Protein AF-A0A251U346-F1 (afdb_monomer_lite)

Structure (mmCIF, N/CA/C/O backbone):
data_AF-A0A251U346-F1
#
_entry.id   AF-A0A251U346-F1
#
loop_
_atom_site.group_PDB
_atom_site.id
_atom_site.type_symbol
_atom_site.label_atom_id
_atom_site.label_alt_id
_atom_site.label_comp_id
_atom_site.label_asym_id
_atom_site.label_entity_id
_atom_site.label_seq_id
_atom_site.pdbx_PDB_ins_code
_atom_site.Cartn_x
_atom_site.Cartn_y
_atom_site.Cartn_z
_atom_site.occupancy
_atom_site.B_iso_or_equiv
_atom_site.auth_seq_id
_atom_site.auth_comp_id
_atom_site.auth_asym_id
_atom_site.auth_atom_id
_atom_site.pdbx_PDB_model_num
ATOM 1 N N . MET A 1 1 ? -3.818 -5.671 -19.617 1.00 68.69 1 MET A N 1
ATOM 2 C CA . MET A 1 1 ? -3.814 -5.429 -18.156 1.00 68.69 1 MET A CA 1
ATOM 3 C C . MET A 1 1 ? -4.740 -6.456 -17.550 1.00 68.69 1 MET A C 1
ATOM 5 O O . MET A 1 1 ? -5.817 -6.640 -18.099 1.00 68.69 1 MET A O 1
ATOM 9 N N . LEU A 1 2 ? -4.293 -7.145 -16.506 1.00 81.75 2 LEU A N 1
ATOM 10 C CA . LEU A 1 2 ? -5.089 -8.122 -15.771 1.00 81.75 2 LEU A CA 1
ATOM 11 C C . LEU A 1 2 ? -5.498 -7.487 -14.443 1.00 81.75 2 LEU A C 1
ATOM 13 O O . LEU A 1 2 ? -4.664 -6.862 -13.790 1.00 81.75 2 LEU A O 1
ATOM 17 N N . PHE A 1 3 ? -6.764 -7.635 -14.074 1.00 85.00 3 PHE A N 1
ATOM 18 C CA . PHE A 1 3 ? -7.301 -7.173 -12.801 1.00 85.00 3 PHE A CA 1
ATOM 19 C C . PHE A 1 3 ? -7.907 -8.369 -12.079 1.00 85.00 3 PHE A C 1
ATOM 21 O O . PHE A 1 3 ? -8.500 -9.235 -12.720 1.00 85.00 3 PHE A O 1
ATOM 28 N N . THR A 1 4 ? -7.752 -8.405 -10.761 1.00 91.81 4 THR A N 1
ATOM 29 C CA . THR A 1 4 ? -8.402 -9.388 -9.896 1.00 91.81 4 THR A CA 1
ATOM 30 C C . THR A 1 4 ? -9.198 -8.649 -8.834 1.00 91.81 4 THR A C 1
ATOM 32 O O . THR A 1 4 ? -8.766 -7.615 -8.319 1.00 91.81 4 THR A O 1
ATOM 35 N N . THR A 1 5 ? -10.385 -9.167 -8.553 1.00 93.88 5 THR A N 1
ATOM 36 C CA . THR A 1 5 ? -11.237 -8.737 -7.443 1.00 93.88 5 THR A CA 1
ATOM 37 C C . THR A 1 5 ? -11.281 -9.793 -6.344 1.00 93.88 5 THR A C 1
ATOM 39 O O . THR A 1 5 ? -11.985 -9.602 -5.356 1.00 93.88 5 THR A O 1
ATOM 42 N N . ASP A 1 6 ? -10.567 -10.911 -6.519 1.00 96.00 6 ASP A N 1
ATOM 43 C CA . ASP A 1 6 ? -10.523 -11.980 -5.534 1.00 96.00 6 ASP A CA 1
ATOM 44 C C . ASP A 1 6 ? -9.723 -11.519 -4.298 1.00 96.00 6 ASP A C 1
ATOM 46 O O . ASP A 1 6 ? -8.567 -11.100 -4.428 1.00 96.00 6 ASP A O 1
ATOM 50 N N . PRO A 1 7 ? -10.305 -11.568 -3.086 1.00 91.81 7 PRO A N 1
ATOM 51 C CA . PRO A 1 7 ? -9.626 -11.098 -1.882 1.00 91.81 7 PRO A CA 1
ATOM 52 C C . PRO A 1 7 ? -8.329 -11.852 -1.553 1.00 91.81 7 PRO A C 1
ATOM 54 O O . PRO A 1 7 ? -7.411 -11.255 -0.983 1.00 91.81 7 PRO A O 1
ATOM 57 N N . LEU A 1 8 ? -8.235 -13.142 -1.891 1.00 93.50 8 LEU A N 1
ATOM 58 C CA . LEU A 1 8 ? -7.043 -13.958 -1.651 1.00 93.50 8 LEU A CA 1
ATOM 59 C C . LEU A 1 8 ? -5.920 -13.550 -2.597 1.00 93.50 8 LEU A C 1
ATOM 61 O O . LEU A 1 8 ? -4.784 -13.379 -2.144 1.00 93.50 8 LEU A O 1
ATOM 65 N N . ASP A 1 9 ? -6.241 -13.327 -3.870 1.00 91.94 9 ASP A N 1
ATOM 66 C CA . ASP A 1 9 ? -5.276 -12.817 -4.844 1.00 91.94 9 ASP A CA 1
ATOM 67 C C . ASP A 1 9 ? -4.787 -11.419 -4.453 1.00 91.94 9 ASP A C 1
ATOM 69 O O . ASP A 1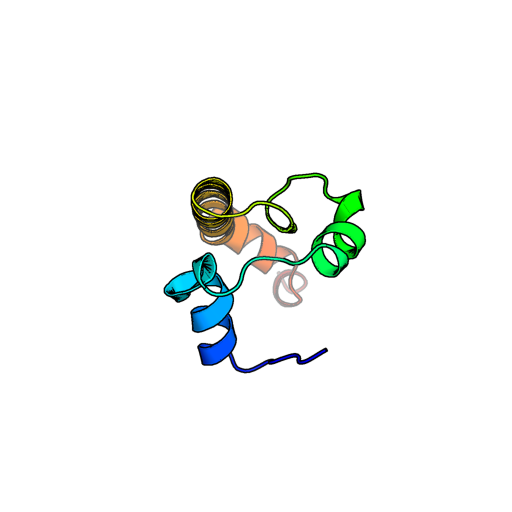 9 ? -3.584 -11.147 -4.464 1.00 91.94 9 ASP A O 1
ATOM 73 N N . ILE A 1 10 ? -5.702 -10.534 -4.045 1.00 89.44 10 ILE A N 1
ATOM 74 C CA . ILE A 1 10 ? -5.365 -9.172 -3.613 1.00 89.44 10 ILE A CA 1
ATOM 75 C C . ILE A 1 10 ? -4.431 -9.216 -2.401 1.00 89.44 10 ILE 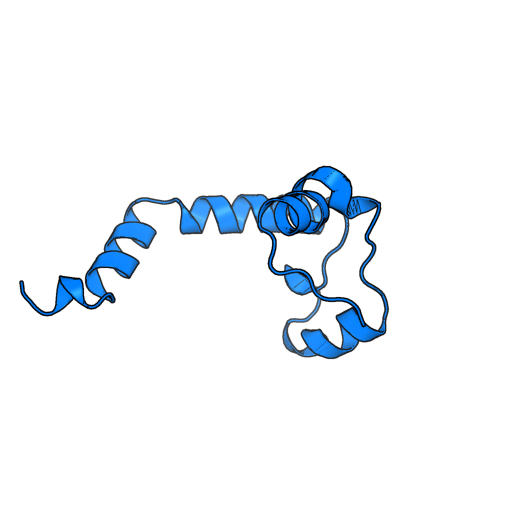A C 1
ATOM 77 O O . ILE A 1 10 ? -3.395 -8.549 -2.399 1.00 89.44 10 ILE A O 1
ATOM 81 N N . HIS A 1 11 ? -4.751 -10.022 -1.387 1.00 88.44 11 HIS A N 1
ATOM 82 C CA . HIS A 1 11 ? -3.890 -10.187 -0.217 1.00 88.44 11 HIS A CA 1
ATOM 83 C C . HIS A 1 11 ? -2.533 -10.805 -0.590 1.00 88.44 11 HIS A C 1
ATOM 85 O O . HIS A 1 11 ? -1.489 -10.406 -0.064 1.00 88.44 11 HIS A O 1
ATOM 91 N N . HIS A 1 12 ? -2.513 -11.757 -1.526 1.00 89.88 12 HIS A N 1
ATOM 92 C CA . HIS A 1 12 ? -1.273 -12.337 -2.024 1.00 89.88 12 HIS A CA 1
ATOM 93 C C . HIS A 1 12 ? -0.383 -11.277 -2.685 1.00 89.88 12 HIS A C 1
ATOM 95 O O . HIS A 1 12 ? 0.795 -11.178 -2.345 1.00 89.88 12 HIS A O 1
ATOM 101 N N . ILE A 1 13 ? -0.943 -10.466 -3.580 1.00 86.56 13 ILE A N 1
ATOM 102 C CA . ILE A 1 13 ? -0.202 -9.479 -4.373 1.00 86.56 13 ILE A CA 1
ATOM 103 C C . ILE A 1 13 ? 0.207 -8.270 -3.525 1.00 86.56 13 ILE A C 1
ATOM 105 O O . ILE A 1 13 ? 1.349 -7.831 -3.604 1.00 86.56 13 ILE A O 1
ATOM 109 N N . LEU A 1 14 ? -0.694 -7.719 -2.708 1.00 83.06 14 LEU A N 1
ATOM 110 C CA . LEU A 1 14 ? -0.466 -6.445 -2.013 1.00 83.06 14 LEU A CA 1
ATOM 111 C C . LEU A 1 14 ? 0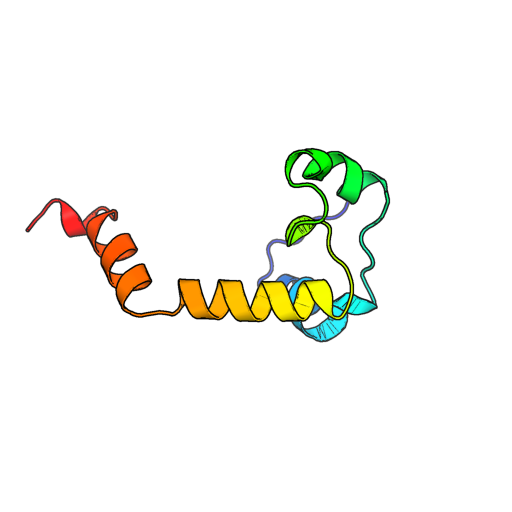.124 -6.590 -0.609 1.00 83.06 14 LEU A C 1
ATOM 113 O O . LEU A 1 14 ? 0.664 -5.616 -0.078 1.00 83.06 14 LEU A O 1
ATOM 117 N N . SER A 1 15 ? 0.036 -7.779 -0.011 1.00 81.06 15 SER A N 1
ATOM 118 C CA . SER A 1 15 ? 0.481 -8.007 1.368 1.00 81.06 15 SER A CA 1
ATOM 119 C C . SER A 1 15 ? 1.545 -9.098 1.469 1.00 81.06 15 SER A C 1
ATOM 121 O O . SER A 1 15 ? 2.628 -8.835 1.982 1.00 81.06 15 SER A O 1
ATOM 123 N N . LYS A 1 16 ? 1.275 -10.318 0.984 1.00 83.25 16 LYS A N 1
ATOM 124 C CA . LYS A 1 16 ? 2.150 -11.480 1.242 1.00 83.25 16 LYS A CA 1
ATOM 125 C C . LYS A 1 16 ? 3.370 -11.559 0.321 1.00 83.25 16 LYS A C 1
ATOM 127 O O . LYS A 1 16 ? 4.426 -12.003 0.757 1.00 83.25 16 LYS A O 1
ATOM 132 N N . ASN A 1 17 ? 3.214 -11.197 -0.949 1.00 84.00 17 ASN A N 1
ATOM 133 C CA . ASN A 1 17 ? 4.198 -11.468 -1.996 1.00 84.00 17 ASN A CA 1
ATOM 134 C C . ASN A 1 17 ? 4.539 -10.224 -2.831 1.00 84.00 17 ASN A C 1
ATOM 136 O O . ASN A 1 17 ? 4.955 -10.325 -3.981 1.00 84.00 17 ASN A O 1
ATOM 140 N N . PHE A 1 18 ? 4.364 -9.039 -2.247 1.00 80.56 18 PHE A N 1
ATOM 141 C CA . PHE A 1 18 ? 4.447 -7.750 -2.936 1.00 80.56 18 PHE A CA 1
ATOM 142 C C . PHE A 1 18 ? 5.776 -7.491 -3.657 1.00 80.56 18 PHE A C 1
ATOM 144 O O . PHE A 1 18 ? 5.786 -6.907 -4.736 1.00 80.56 18 PHE A O 1
ATOM 151 N N . ILE A 1 19 ? 6.897 -7.969 -3.109 1.00 81.88 19 ILE A N 1
ATOM 152 C CA . ILE A 1 19 ? 8.227 -7.821 -3.725 1.00 81.88 19 ILE A CA 1
ATOM 153 C C . ILE A 1 19 ? 8.278 -8.476 -5.118 1.00 81.88 19 ILE A C 1
ATOM 155 O O . ILE A 1 19 ? 8.953 -7.967 -6.009 1.00 81.88 19 ILE A O 1
ATOM 159 N N . ASN A 1 20 ? 7.517 -9.555 -5.330 1.00 86.56 20 ASN A N 1
ATOM 160 C CA . ASN A 1 20 ? 7.440 -10.256 -6.614 1.00 86.56 20 ASN A CA 1
ATOM 161 C C . ASN A 1 20 ? 6.491 -9.586 -7.623 1.00 86.56 20 ASN A C 1
ATOM 163 O O . ASN A 1 20 ? 6.425 -10.014 -8.774 1.00 86.56 20 ASN A O 1
ATOM 167 N N . TYR A 1 21 ? 5.795 -8.517 -7.226 1.00 84.00 21 TYR A N 1
ATOM 168 C CA . TYR A 1 21 ? 4.914 -7.729 -8.089 1.00 84.00 21 TYR A CA 1
ATOM 169 C C . TYR A 1 21 ? 5.361 -6.257 -8.123 1.00 84.00 21 TYR A C 1
ATOM 171 O O . TYR A 1 21 ? 4.625 -5.374 -7.669 1.00 84.00 21 TYR A O 1
ATOM 179 N N . PRO A 1 22 ? 6.566 -5.954 -8.650 1.00 80.69 22 PRO A N 1
ATOM 180 C CA . PRO A 1 22 ? 7.045 -4.582 -8.729 1.00 80.69 22 PRO A CA 1
ATOM 181 C C . PRO A 1 22 ? 6.115 -3.735 -9.606 1.00 80.69 22 PRO A C 1
ATOM 183 O O . PRO A 1 22 ? 5.690 -4.137 -10.693 1.00 80.69 22 PRO A O 1
ATOM 186 N N . LYS A 1 23 ? 5.802 -2.529 -9.131 1.00 82.44 23 LYS A N 1
ATOM 187 C CA . LYS A 1 23 ? 4.972 -1.567 -9.863 1.00 82.44 23 LYS A CA 1
ATOM 188 C C . LYS A 1 23 ? 5.757 -1.062 -11.076 1.00 82.44 23 LYS A C 1
ATOM 190 O O . LYS A 1 23 ? 6.789 -0.420 -10.924 1.00 82.44 23 LYS A O 1
ATOM 195 N N . GLY A 1 24 ? 5.274 -1.359 -12.281 1.00 83.38 24 GLY A N 1
ATOM 196 C CA . GLY A 1 24 ? 5.893 -0.879 -13.522 1.00 83.38 24 GLY A CA 1
ATOM 197 C C . GLY A 1 24 ? 5.618 0.604 -13.799 1.00 83.38 24 GLY A C 1
ATOM 198 O O . GLY A 1 24 ? 4.686 1.191 -13.246 1.00 83.38 24 GLY A O 1
ATOM 199 N N . ASP A 1 25 ? 6.363 1.197 -14.734 1.00 85.88 25 ASP A N 1
ATOM 200 C CA . ASP A 1 25 ? 6.290 2.633 -15.064 1.00 85.88 25 ASP A CA 1
ATOM 201 C C . ASP A 1 25 ? 4.881 3.132 -15.389 1.00 85.88 25 ASP A C 1
ATOM 203 O O . ASP A 1 25 ? 4.505 4.247 -15.031 1.00 85.88 25 ASP A O 1
ATOM 207 N N . LYS A 1 26 ? 4.066 2.301 -16.048 1.00 86.06 26 LYS A N 1
ATOM 208 C CA . LYS A 1 26 ? 2.679 2.655 -16.365 1.00 86.06 26 LYS A CA 1
ATOM 209 C C . LYS A 1 26 ? 1.827 2.814 -15.104 1.00 86.06 26 LYS A C 1
ATOM 211 O O . LYS A 1 26 ? 0.998 3.714 -15.062 1.00 86.06 26 LYS A O 1
ATOM 216 N N . PHE A 1 27 ? 2.036 1.972 -14.091 1.00 83.31 27 PHE A N 1
ATOM 217 C CA . PHE A 1 27 ? 1.358 2.103 -12.800 1.00 83.31 27 PHE A CA 1
ATOM 218 C C . PHE A 1 27 ? 1.784 3.404 -12.118 1.00 83.31 27 PHE A C 1
ATOM 220 O O . PHE A 1 27 ? 0.933 4.186 -11.705 1.00 83.31 27 PHE A O 1
ATOM 227 N N . ARG A 1 28 ? 3.092 3.686 -12.112 1.00 83.31 28 ARG A N 1
ATOM 228 C CA . ARG A 1 28 ? 3.641 4.892 -11.487 1.00 83.31 28 ARG A CA 1
ATOM 229 C C . ARG A 1 28 ? 3.103 6.179 -12.116 1.00 83.31 28 ARG A C 1
ATOM 231 O O . ARG A 1 28 ? 2.700 7.079 -11.396 1.00 83.31 28 ARG A O 1
ATOM 238 N N . ARG A 1 29 ? 2.983 6.213 -13.449 1.00 86.50 29 ARG A N 1
ATOM 239 C CA . ARG A 1 29 ? 2.380 7.337 -14.193 1.00 86.50 29 ARG A CA 1
ATOM 240 C C . ARG A 1 29 ? 0.897 7.549 -13.890 1.00 86.50 29 ARG A C 1
ATOM 242 O O . ARG A 1 29 ? 0.450 8.686 -13.860 1.00 86.50 29 ARG A O 1
ATOM 249 N N . ILE A 1 30 ? 0.126 6.477 -13.692 1.00 86.81 30 ILE A N 1
ATOM 250 C CA . ILE A 1 30 ? -1.305 6.592 -13.359 1.00 86.81 30 ILE A CA 1
ATOM 251 C C . ILE A 1 30 ? -1.484 7.244 -11.983 1.00 86.81 30 ILE A C 1
ATOM 253 O O . ILE A 1 30 ? -2.397 8.044 -11.796 1.00 86.81 30 ILE A O 1
ATOM 257 N N . PHE A 1 31 ? -0.601 6.930 -11.035 1.00 84.00 31 PHE A N 1
ATOM 258 C CA . PHE A 1 31 ? -0.665 7.433 -9.664 1.00 84.00 31 PHE A CA 1
ATOM 259 C C . PHE A 1 31 ? 0.311 8.582 -9.388 1.00 84.00 31 PHE A C 1
ATOM 261 O O . PHE A 1 31 ? 0.540 8.914 -8.230 1.00 84.00 31 PHE A O 1
ATOM 268 N N . ASP A 1 32 ? 0.865 9.214 -10.423 1.00 83.75 32 ASP A N 1
ATOM 269 C CA . ASP A 1 32 ? 1.877 10.276 -10.305 1.00 83.75 32 ASP A CA 1
ATOM 270 C C . ASP A 1 32 ? 1.376 11.477 -9.485 1.00 83.75 32 ASP A C 1
ATOM 272 O O . ASP A 1 32 ? 2.118 12.076 -8.713 1.00 83.75 32 ASP A O 1
ATOM 276 N N . ALA A 1 33 ? 0.067 11.752 -9.541 1.00 85.69 33 ALA A N 1
ATOM 277 C CA . ALA A 1 33 ? -0.590 12.775 -8.725 1.00 85.69 33 ALA A CA 1
ATOM 278 C C . ALA A 1 33 ? -0.463 12.540 -7.204 1.00 85.69 33 ALA A C 1
ATOM 280 O O . ALA A 1 33 ? -0.607 13.478 -6.424 1.00 85.69 33 ALA A O 1
ATOM 281 N N . LEU A 1 34 ? -0.204 11.300 -6.773 1.00 81.50 34 LEU A N 1
ATOM 282 C CA . LEU A 1 34 ? 0.029 10.936 -5.371 1.00 81.50 34 LEU A CA 1
ATOM 283 C C . LEU A 1 34 ? 1.523 10.953 -4.996 1.00 81.50 34 LEU A C 1
ATOM 285 O O . LEU A 1 34 ? 1.874 10.567 -3.877 1.00 81.50 34 LEU A O 1
ATOM 289 N N . GLY A 1 35 ? 2.394 11.383 -5.917 1.00 81.62 35 GLY A N 1
ATOM 290 C CA . GLY A 1 35 ? 3.847 11.412 -5.753 1.00 81.62 35 GLY A CA 1
ATOM 291 C C . GLY A 1 35 ? 4.418 10.033 -5.433 1.00 81.62 35 GLY A C 1
ATOM 292 O O . GLY A 1 35 ? 3.853 9.015 -5.823 1.00 81.62 35 GLY A O 1
ATOM 293 N N . ASP A 1 36 ? 5.493 9.978 -4.649 1.00 77.12 36 ASP A N 1
ATOM 294 C CA . ASP A 1 36 ? 6.080 8.727 -4.136 1.00 77.12 36 ASP A CA 1
ATOM 295 C C . ASP A 1 36 ? 5.336 8.171 -2.903 1.00 77.12 36 ASP A C 1
ATOM 297 O O . ASP A 1 36 ? 5.901 7.442 -2.083 1.00 77.12 36 ASP A O 1
ATOM 301 N N . GLY A 1 37 ? 4.059 8.537 -2.737 1.00 76.88 37 GLY A N 1
ATOM 302 C CA . GLY A 1 37 ? 3.221 8.119 -1.617 1.00 76.88 37 GLY A CA 1
ATOM 303 C C . GLY A 1 37 ? 2.954 6.613 -1.588 1.00 76.88 37 GLY A C 1
ATOM 304 O O . GLY A 1 37 ? 3.496 5.839 -2.376 1.00 76.88 37 GLY A O 1
ATOM 305 N N . ILE A 1 38 ? 2.059 6.180 -0.692 1.00 79.44 38 ILE A N 1
ATOM 306 C CA . ILE A 1 38 ? 1.765 4.753 -0.477 1.00 79.44 38 ILE A CA 1
ATOM 307 C C . ILE A 1 38 ? 1.512 4.008 -1.803 1.00 79.44 38 ILE A C 1
ATOM 309 O O . ILE A 1 38 ? 2.097 2.962 -2.042 1.00 79.44 38 ILE A O 1
ATOM 313 N N . LEU A 1 39 ? 0.754 4.562 -2.753 1.00 80.88 39 LEU A N 1
ATOM 314 C CA . LEU A 1 39 ? 0.487 3.845 -4.005 1.00 80.88 39 LEU A CA 1
ATOM 315 C C . LEU A 1 39 ? 1.704 3.705 -4.925 1.00 80.88 39 LEU A C 1
ATOM 317 O O . LEU A 1 39 ? 1.772 2.704 -5.626 1.00 80.88 39 LEU A O 1
ATOM 321 N N . ASN A 1 40 ? 2.703 4.581 -4.870 1.00 82.25 40 ASN A N 1
ATOM 322 C CA . ASN A 1 40 ? 3.889 4.495 -5.732 1.00 82.25 40 ASN A CA 1
ATOM 323 C C . ASN A 1 40 ? 5.135 3.939 -5.038 1.00 82.25 40 ASN A C 1
ATOM 325 O O . ASN A 1 40 ? 6.059 3.510 -5.728 1.00 82.25 40 ASN A O 1
ATOM 329 N N . SER A 1 41 ? 5.152 3.865 -3.706 1.00 81.88 41 SER A N 1
ATOM 330 C CA . SER A 1 41 ? 6.281 3.302 -2.968 1.00 81.88 41 SER A CA 1
ATOM 331 C C . SER A 1 41 ? 6.431 1.785 -3.183 1.00 81.88 41 SER A C 1
ATOM 333 O O . SER A 1 41 ? 5.465 1.066 -3.474 1.00 81.88 41 SER A O 1
ATOM 335 N N . ILE A 1 42 ? 7.670 1.296 -3.063 1.00 78.44 42 ILE A N 1
ATOM 336 C CA . ILE A 1 42 ? 8.069 -0.109 -3.248 1.00 78.44 42 ILE A CA 1
ATOM 337 C C . ILE A 1 42 ? 8.851 -0.568 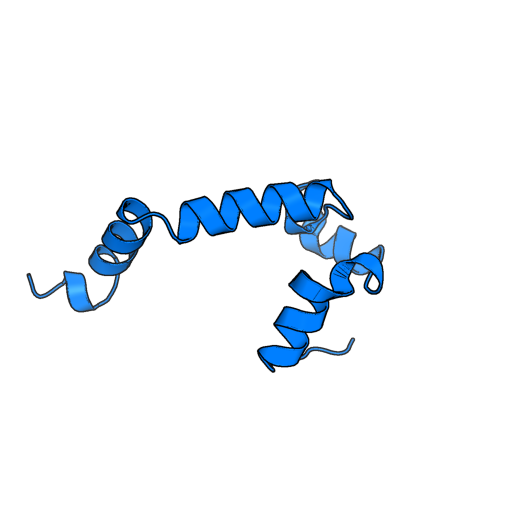-2.003 1.00 78.44 42 ILE A C 1
ATOM 339 O O . ILE A 1 42 ? 9.447 0.254 -1.306 1.00 78.44 42 ILE A O 1
ATOM 343 N N . GLY A 1 43 ? 8.845 -1.872 -1.712 1.00 79.88 43 GLY A N 1
ATOM 344 C CA . GLY A 1 43 ? 9.670 -2.472 -0.659 1.00 79.88 43 GLY A CA 1
ATOM 345 C C . GLY A 1 43 ? 9.309 -1.996 0.750 1.00 79.88 43 GLY A C 1
ATOM 346 O O . GLY A 1 43 ? 8.132 -1.874 1.089 1.00 79.88 43 GLY A O 1
ATOM 347 N N . GLU A 1 44 ? 10.322 -1.715 1.570 1.00 82.31 44 GLU A N 1
ATOM 348 C CA . GLU A 1 44 ? 10.153 -1.357 2.988 1.00 82.31 44 GLU A CA 1
ATOM 349 C C . GLU A 1 44 ? 9.299 -0.098 3.199 1.00 82.31 44 GLU A C 1
ATOM 351 O O . GLU A 1 44 ? 8.510 -0.031 4.141 1.00 82.31 44 GLU A O 1
ATOM 356 N N . ILE A 1 45 ? 9.382 0.881 2.290 1.00 83.56 45 ILE A N 1
ATOM 357 C CA . ILE A 1 45 ? 8.578 2.111 2.369 1.00 83.56 45 ILE A CA 1
ATOM 358 C C . ILE A 1 45 ? 7.091 1.794 2.161 1.00 83.56 45 ILE A C 1
ATOM 360 O O . ILE A 1 45 ? 6.234 2.356 2.844 1.00 83.56 45 ILE A O 1
ATOM 364 N N . TRP A 1 46 ? 6.761 0.883 1.237 1.00 81.94 46 TRP A N 1
ATOM 365 C CA . TRP A 1 46 ? 5.389 0.387 1.085 1.00 81.94 46 TRP A CA 1
ATOM 366 C C . TRP A 1 46 ? 4.918 -0.311 2.355 1.00 81.94 46 TRP A C 1
ATOM 368 O O . TRP A 1 46 ? 3.843 0.011 2.854 1.00 81.94 46 TRP A O 1
ATOM 378 N N . GLU A 1 47 ? 5.724 -1.216 2.908 1.00 83.38 47 GLU A N 1
ATOM 379 C CA . GLU A 1 47 ? 5.344 -1.978 4.096 1.00 83.38 47 GLU A CA 1
ATOM 380 C C . GLU A 1 47 ? 5.108 -1.072 5.314 1.00 83.38 47 GLU A C 1
ATOM 382 O O . GLU A 1 47 ? 4.109 -1.226 6.024 1.00 83.38 47 GLU A O 1
ATOM 387 N N . MET A 1 48 ? 5.984 -0.090 5.529 1.00 87.06 48 MET A N 1
ATOM 388 C CA . MET A 1 48 ? 5.839 0.902 6.592 1.00 87.06 48 MET A CA 1
ATOM 389 C C . MET A 1 48 ? 4.563 1.731 6.409 1.00 87.06 48 MET A C 1
ATOM 391 O O . MET A 1 48 ? 3.741 1.803 7.327 1.00 87.06 48 MET A O 1
ATOM 395 N N . ASN A 1 49 ? 4.354 2.305 5.219 1.00 86.94 49 ASN A N 1
ATOM 396 C CA . ASN A 1 49 ? 3.158 3.094 4.919 1.00 86.94 49 ASN A CA 1
ATOM 397 C C . ASN A 1 49 ? 1.880 2.258 5.079 1.00 86.94 49 ASN A C 1
ATOM 399 O O . ASN A 1 49 ? 0.904 2.724 5.668 1.00 86.94 49 ASN A O 1
ATOM 403 N N . HIS A 1 50 ? 1.895 1.012 4.604 1.00 85.69 50 HIS A N 1
ATOM 404 C CA . HIS A 1 50 ? 0.783 0.076 4.721 1.00 85.69 50 HIS A CA 1
ATOM 405 C C . HIS A 1 50 ? 0.460 -0.219 6.189 1.00 85.69 50 HIS A C 1
ATOM 407 O O . HIS A 1 50 ? -0.699 -0.118 6.583 1.00 85.69 50 HIS A O 1
ATOM 413 N N . LYS A 1 51 ? 1.459 -0.502 7.036 1.00 87.81 51 LYS A N 1
ATOM 414 C CA . LYS A 1 51 ? 1.250 -0.708 8.483 1.00 87.81 51 LYS A CA 1
ATOM 415 C C . LYS A 1 51 ? 0.654 0.525 9.162 1.00 87.81 51 LYS A C 1
ATOM 417 O O . LYS A 1 51 ? -0.290 0.382 9.938 1.00 87.81 51 LYS A O 1
ATOM 422 N N . ILE A 1 52 ? 1.165 1.719 8.856 1.00 90.44 52 ILE A N 1
ATOM 423 C CA . ILE A 1 52 ? 0.659 2.978 9.422 1.00 90.44 52 ILE A CA 1
ATOM 424 C C . ILE A 1 52 ? -0.799 3.197 9.012 1.00 90.44 52 ILE A C 1
ATOM 426 O O . ILE A 1 52 ? -1.652 3.403 9.876 1.00 90.44 52 ILE A O 1
ATOM 430 N N . ILE A 1 53 ? -1.109 3.090 7.718 1.00 89.25 53 ILE A N 1
ATOM 431 C CA . ILE A 1 53 ? -2.471 3.295 7.213 1.00 89.25 53 ILE A CA 1
ATOM 432 C C . ILE A 1 53 ? -3.424 2.250 7.788 1.00 89.25 53 ILE A C 1
ATOM 434 O O . ILE A 1 53 ? -4.474 2.616 8.307 1.00 89.25 53 ILE A O 1
ATOM 438 N N . PHE A 1 54 ? -3.055 0.968 7.795 1.00 88.25 54 PHE A N 1
ATOM 439 C CA . PHE A 1 54 ? -3.894 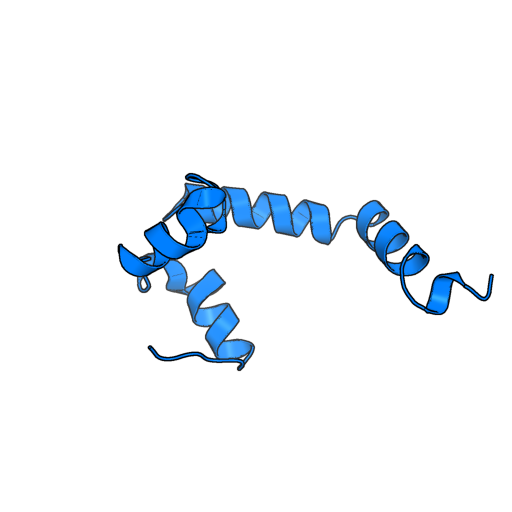-0.065 8.404 1.00 88.25 54 PHE A CA 1
ATOM 440 C C . PHE A 1 54 ? -4.102 0.153 9.903 1.00 88.25 54 PHE A C 1
ATOM 442 O O . PHE A 1 54 ? -5.195 -0.115 10.397 1.00 88.25 54 PHE A O 1
ATOM 449 N N . SER A 1 55 ? -3.098 0.652 10.624 1.00 92.25 55 SER A N 1
ATOM 450 C CA . SER A 1 55 ? -3.237 1.007 12.039 1.00 92.25 55 SER A CA 1
ATOM 451 C C . SER A 1 55 ? -4.250 2.139 12.235 1.00 92.25 55 SER A C 1
ATOM 453 O O . SER A 1 55 ? -5.166 2.013 13.047 1.00 92.25 55 SER A O 1
ATOM 455 N N . ILE A 1 56 ? -4.157 3.202 11.429 1.00 90.69 56 ILE A N 1
ATOM 456 C CA . ILE A 1 56 ? -5.099 4.332 11.459 1.00 90.69 56 ILE A CA 1
ATOM 457 C C . ILE A 1 56 ? -6.519 3.864 11.127 1.00 90.69 56 ILE A C 1
ATOM 459 O O . ILE A 1 56 ? -7.455 4.198 11.848 1.00 90.69 56 ILE A O 1
ATOM 463 N N . LEU A 1 57 ? -6.679 3.058 10.074 1.00 88.75 57 LEU A N 1
ATOM 464 C CA . LEU A 1 57 ? -7.984 2.553 9.644 1.00 88.75 57 LEU A CA 1
ATOM 465 C C . LEU A 1 57 ? -8.610 1.609 10.678 1.00 88.75 57 LEU A C 1
ATOM 467 O O . LEU A 1 57 ? -9.824 1.619 10.864 1.00 88.75 57 LEU A O 1
ATOM 471 N N . LYS A 1 58 ? -7.807 0.804 11.381 1.00 88.62 58 LYS A N 1
ATOM 472 C CA . LYS A 1 58 ? -8.288 -0.093 12.447 1.00 88.62 58 LYS A CA 1
ATOM 473 C C . LYS A 1 58 ? -8.541 0.622 13.773 1.00 88.62 58 LYS A C 1
ATOM 475 O O . LYS A 1 58 ? -9.142 0.035 14.669 1.00 88.62 58 LYS A O 1
ATOM 480 N N . HIS A 1 59 ? -8.080 1.859 13.926 1.00 93.81 59 HIS A N 1
ATOM 481 C CA . HIS A 1 59 ? -8.224 2.589 15.173 1.00 93.81 59 HIS A CA 1
ATOM 482 C C . HIS A 1 59 ? -9.704 2.875 15.475 1.00 93.81 59 HIS A C 1
ATOM 484 O O . HIS A 1 59 ? -10.440 3.356 14.614 1.00 93.81 59 HIS A O 1
ATOM 490 N N . ALA A 1 60 ? -10.130 2.654 16.725 1.00 90.44 60 ALA A N 1
ATOM 491 C CA . ALA A 1 60 ? -11.532 2.779 17.142 1.00 90.44 60 ALA A CA 1
ATOM 492 C C . ALA A 1 60 ? -12.152 4.139 16.777 1.00 90.44 60 ALA A C 1
ATOM 494 O O . ALA A 1 60 ? -13.277 4.202 16.303 1.00 90.44 60 ALA A O 1
ATOM 495 N N . LYS A 1 61 ? -11.387 5.233 16.904 1.00 90.75 61 LYS A N 1
ATOM 496 C CA . LYS A 1 61 ? -11.833 6.578 16.497 1.00 90.75 61 LYS A CA 1
ATOM 497 C C . LYS A 1 61 ? -12.188 6.665 15.008 1.00 90.75 61 LYS A C 1
ATOM 499 O O . LYS A 1 61 ? -13.154 7.335 14.662 1.00 90.75 61 LYS A O 1
ATOM 504 N N . PHE A 1 62 ? -11.403 6.022 14.141 1.00 89.44 62 PHE A N 1
ATOM 505 C CA . PHE A 1 62 ? -11.690 5.988 12.710 1.00 89.44 62 PHE A CA 1
ATOM 506 C C . PHE A 1 62 ? -12.949 5.161 12.442 1.00 89.44 62 PHE A C 1
ATOM 508 O O . PHE A 1 62 ? -13.825 5.624 11.723 1.00 89.44 62 PHE A O 1
ATOM 515 N N . GLN A 1 63 ? -13.089 4.007 13.099 1.00 90.06 63 GLN A N 1
ATOM 516 C CA . GLN A 1 63 ? -14.296 3.177 13.008 1.00 90.06 63 GLN A CA 1
ATOM 517 C C . GLN A 1 63 ? -15.551 3.955 13.432 1.00 90.06 63 GLN A C 1
ATOM 519 O O . GLN A 1 63 ? -16.486 4.066 12.651 1.00 90.06 63 GLN A O 1
ATOM 524 N N . SER A 1 64 ? -15.522 4.648 14.574 1.00 90.00 64 SER A N 1
ATOM 525 C CA . SER A 1 64 ? -16.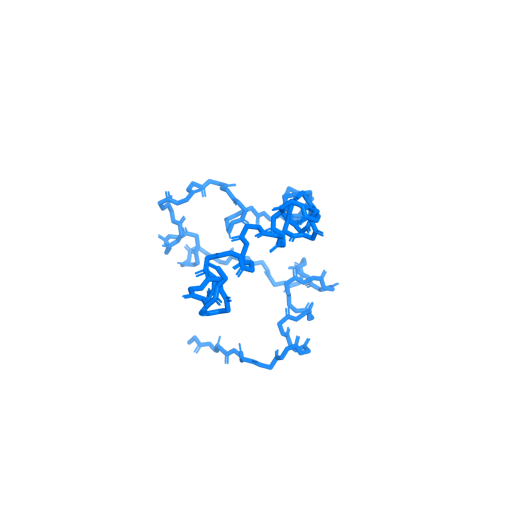646 5.493 15.006 1.00 90.00 64 SER A CA 1
ATOM 526 C C . SER A 1 64 ? -16.951 6.647 14.041 1.00 90.00 64 SER A C 1
ATOM 528 O O . SER A 1 64 ? -18.103 7.060 13.912 1.00 90.00 64 SER A O 1
ATOM 530 N N . MET A 1 65 ? -15.938 7.204 13.363 1.00 89.19 65 MET A N 1
ATOM 531 C CA . MET A 1 65 ? -16.159 8.211 12.318 1.00 89.19 65 MET A CA 1
ATOM 532 C C . MET A 1 65 ? -16.856 7.611 11.095 1.00 89.19 65 MET A C 1
ATOM 534 O O . MET A 1 65 ? -17.754 8.253 10.553 1.00 89.19 65 MET A O 1
ATOM 538 N N . VAL A 1 66 ? -16.456 6.406 10.682 1.00 87.19 66 VAL A N 1
ATOM 539 C CA . VAL A 1 66 ? -17.081 5.672 9.574 1.00 87.19 66 VAL A CA 1
ATOM 540 C C . VAL A 1 66 ? -18.523 5.310 9.918 1.00 87.19 66 VAL A C 1
ATOM 542 O O . VAL A 1 66 ? -19.410 5.579 9.115 1.00 87.19 66 VAL A O 1
ATOM 545 N N . ASP A 1 67 ? -18.778 4.806 11.125 1.00 89.19 67 ASP A N 1
ATOM 546 C CA . ASP A 1 67 ? -20.123 4.434 11.582 1.00 89.19 67 ASP A CA 1
ATOM 547 C C . ASP A 1 67 ? -21.080 5.631 11.582 1.00 89.19 67 ASP A C 1
ATOM 549 O O . ASP A 1 67 ? -22.229 5.519 11.156 1.00 89.19 67 ASP A O 1
ATOM 553 N N . ARG A 1 68 ? -20.590 6.805 12.000 1.00 85.19 68 ARG A N 1
ATOM 554 C CA . ARG A 1 68 ? -21.367 8.052 11.985 1.00 85.19 68 ARG A CA 1
ATOM 555 C C . ARG A 1 68 ? -21.604 8.595 10.575 1.00 85.19 68 ARG A C 1
ATOM 557 O O . ARG A 1 68 ? -22.614 9.248 10.343 1.00 85.19 68 ARG A O 1
ATOM 564 N N . ALA A 1 69 ? -20.663 8.383 9.658 1.00 81.81 69 ALA A N 1
ATOM 565 C CA . ALA A 1 69 ? -20.786 8.810 8.265 1.00 81.81 69 ALA A CA 1
ATOM 566 C C . ALA A 1 69 ? -21.594 7.819 7.404 1.00 81.81 69 ALA A C 1
ATOM 568 O O . ALA A 1 69 ? -22.027 8.173 6.308 1.00 81.81 69 ALA A O 1
ATOM 569 N N . GLY A 1 70 ? -21.778 6.584 7.879 1.00 73.94 70 GLY A N 1
ATOM 570 C CA . GLY A 1 70 ? -22.582 5.556 7.232 1.00 73.94 70 GLY A CA 1
ATOM 571 C C . GLY A 1 70 ? -24.092 5.778 7.399 1.00 73.94 70 GLY A C 1
ATOM 572 O O . GLY A 1 70 ? -24.525 6.560 8.245 1.00 73.94 70 GLY A O 1
ATOM 573 N N . PRO A 1 71 ? -24.929 5.063 6.624 1.00 63.94 71 PRO A N 1
ATOM 574 C CA . PRO A 1 71 ? -26.391 5.215 6.650 1.00 63.94 71 PRO A CA 1
ATOM 575 C C . PRO A 1 71 ? -27.022 4.946 8.029 1.00 63.94 71 PRO A C 1
ATOM 577 O O . PRO A 1 71 ? -28.117 5.423 8.311 1.00 63.94 71 PRO A O 1
ATOM 580 N N . THR A 1 72 ? -26.323 4.230 8.908 1.00 60.59 72 THR A N 1
ATOM 581 C CA . THR A 1 72 ? -26.702 3.967 10.302 1.00 60.59 72 THR A CA 1
ATOM 582 C C . THR A 1 72 ? -26.627 5.200 11.212 1.00 60.59 72 THR A C 1
ATOM 584 O O . THR A 1 72 ? -27.316 5.229 12.227 1.00 60.59 72 THR A O 1
ATOM 587 N N . GLY A 1 73 ? -25.842 6.226 10.864 1.00 56.06 73 GLY A N 1
ATOM 588 C CA . GLY A 1 73 ? -25.691 7.455 11.655 1.00 56.06 73 GLY A CA 1
ATOM 589 C C . GLY A 1 73 ? -26.807 8.492 11.475 1.00 56.06 73 GLY A C 1
ATOM 590 O O . GLY A 1 73 ? -26.844 9.467 12.215 1.00 56.06 73 GLY A O 1
ATOM 591 N N . LEU A 1 74 ? -27.716 8.297 10.511 1.00 54.62 74 LEU A N 1
ATOM 592 C CA . LEU A 1 74 ? -28.833 9.213 10.218 1.00 54.62 74 LEU A CA 1
ATOM 593 C C . LEU A 1 74 ? -30.132 8.877 10.978 1.00 54.62 74 LEU A C 1
ATOM 595 O O . LEU A 1 74 ? -31.136 9.561 10.795 1.00 54.62 74 LEU A O 1
ATOM 599 N N . LEU A 1 75 ? -30.128 7.825 11.803 1.00 52.19 75 LEU A N 1
ATOM 600 C CA . LEU A 1 75 ? -31.290 7.361 12.577 1.00 52.19 75 LEU A CA 1
ATOM 601 C C . LEU A 1 75 ? -31.130 7.545 14.100 1.00 52.19 75 LEU A C 1
ATOM 603 O O . LEU A 1 75 ? -31.957 7.033 14.853 1.00 52.19 75 LEU A O 1
ATOM 607 N N . GLY A 1 76 ? -30.077 8.237 14.549 1.00 47.78 76 GLY A N 1
ATOM 608 C CA . GLY A 1 76 ? -29.785 8.510 15.962 1.00 47.78 76 GLY A CA 1
ATOM 609 C C . GLY A 1 76 ? -29.975 9.969 16.342 1.00 47.78 76 GLY A C 1
ATOM 610 O O . GLY A 1 76 ? -29.637 10.835 15.506 1.00 47.78 76 GLY A O 1
#

Organism: Helianthus annuus (NCBI:txid4232)

Foldseek 3Di:
DDDDPDPVVCCVCLPVPVQVVQQDPVQCVVCCVVPCALSNPGDPRVVVNVVVVVCVCPDVVNVVVVCCVDPNVVVD

Secondary structure (DSSP, 8-state):
------HHHHHIIIIISGGGS---HHHHHHTGGGTTSTTT--THHHHHHHHHHHHHHHSHHHHHHHHHHSGGGG--

pLDDT: mean 83.13, std 9.4, range [47.78, 96.0]

InterPro domains:
  IPR036396 Cytochrome P450 superfamily [G3DSA:1.10.630.10] (1-70)
  IPR036396 Cytochrome P450 superfamily [SSF48264] (2-68)

Radius of gyration: 15.82 Å; chains: 1; bounding box: 41×27×35 Å

Sequence (76 aa):
MLFTTDPLDIHHILSKNFINYPKGDKFRRIFDALGDGILNSIGEIWEMNHKIIFSILKHAKFQSMVDRAGPTGLLG